Protein AF-A0A0C5GNR2-F1 (afdb_monomer_lite)

Sequence (72 aa):
KQMVGRKMVQAKSQSIPFKVNGANVMPIIFASSLILFPQTIIQWLSNGSQEWAGWAVITDFFNPFSQIWYHA

Secondary structure (DSSP, 8-state):
-EEETTEEE----------S---TTHHHHHHHHHHHHHHHHHHHHHTTS---HHHHHHHHHT-TT-GGGT--

Radius of gyration: 26.62 Å; chains: 1; bounding box: 51×32×70 Å

InterPro domains:
  IPR002208 SecY/SEC61-alpha family [PF00344] (7-69)
  IPR023201 SecY domain superfamily [G3DSA:1.10.3370.10] (1-72)
  IPR023201 SecY domain superfamily [SSF103491] (8-70)

Organism: NCBI:txid1617280

Foldseek 3Di:
DDDDPPDDDDPDPPDPDDDPCPPVCVVVVVVLCVLCVVLVVLVVVCVVDDDDVVSVVSNLRSPPPHCVVVPD

Structure (mmCIF, N/CA/C/O backbone):
data_AF-A0A0C5GNR2-F1
#
_entry.id   AF-A0A0C5GNR2-F1
#
loop_
_atom_site.group_PDB
_atom_site.id
_atom_site.type_symbol
_atom_site.label_atom_id
_atom_site.label_alt_id
_atom_site.label_comp_id
_atom_site.label_asym_id
_atom_site.label_entity_id
_atom_site.label_seq_id
_atom_site.pdbx_PDB_ins_code
_atom_site.Cartn_x
_atom_site.Cartn_y
_atom_site.Cartn_z
_atom_site.occupancy
_atom_site.B_iso_or_equiv
_atom_site.auth_seq_id
_atom_site.auth_comp_id
_atom_site.auth_asym_id
_atom_site.auth_atom_id
_atom_site.pdbx_PDB_model_num
ATOM 1 N N . LYS A 1 1 ? -32.779 -9.107 31.066 1.00 59.41 1 LYS A N 1
ATOM 2 C CA . LYS A 1 1 ? -32.923 -9.059 32.543 1.00 59.41 1 LYS A CA 1
ATOM 3 C C . LYS A 1 1 ? -32.516 -10.420 33.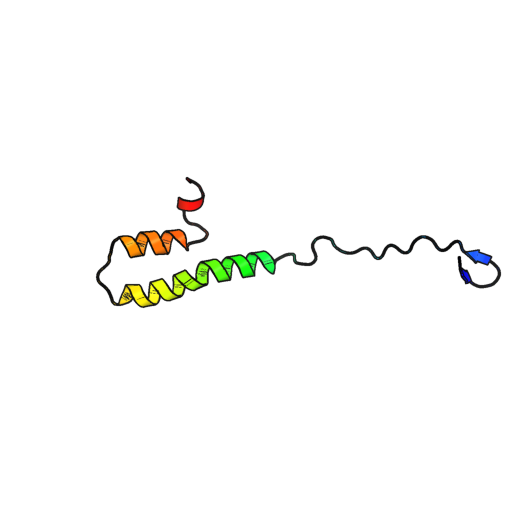084 1.00 59.41 1 LYS A C 1
ATOM 5 O O . LYS A 1 1 ? -33.156 -11.394 32.722 1.00 59.41 1 LYS A O 1
ATOM 10 N N . GLN A 1 2 ? -31.408 -10.504 33.812 1.00 67.81 2 GLN A N 1
ATOM 11 C CA . GLN A 1 2 ? -30.947 -11.749 34.432 1.00 67.81 2 GLN A CA 1
ATOM 12 C C . GLN A 1 2 ? -30.929 -11.522 35.945 1.00 67.81 2 GLN A C 1
ATOM 14 O O . GLN A 1 2 ? -30.572 -10.436 36.403 1.00 67.81 2 GLN A O 1
ATOM 19 N N . MET A 1 3 ? -31.381 -12.506 36.720 1.00 66.81 3 MET A N 1
ATOM 20 C CA . MET A 1 3 ? -31.275 -12.448 38.176 1.00 66.81 3 MET A CA 1
ATOM 21 C C . MET A 1 3 ? -29.906 -12.989 38.577 1.00 66.81 3 MET A C 1
ATOM 23 O O . MET A 1 3 ? -29.564 -14.111 38.217 1.00 66.81 3 MET A O 1
ATOM 27 N N . VAL A 1 4 ? -29.125 -12.185 39.298 1.00 71.69 4 VAL A N 1
ATOM 28 C CA . VAL A 1 4 ? -27.870 -12.628 39.916 1.00 71.69 4 VAL A CA 1
ATOM 29 C C . VAL A 1 4 ? -28.106 -12.615 41.423 1.00 71.69 4 VAL A C 1
ATOM 31 O O . VAL A 1 4 ? -28.244 -11.557 42.039 1.00 71.69 4 VAL A O 1
ATOM 34 N N . GLY A 1 5 ? -28.245 -13.802 42.015 1.00 80.75 5 GLY A N 1
ATOM 35 C CA . GLY A 1 5 ? -28.645 -13.958 43.415 1.00 80.75 5 GLY A CA 1
ATOM 36 C C . GLY A 1 5 ? -30.096 -13.521 43.673 1.00 80.75 5 GLY A C 1
ATOM 37 O O . GLY A 1 5 ? -30.996 -13.833 42.900 1.00 80.75 5 GLY A O 1
ATOM 38 N N . ARG A 1 6 ? -30.340 -12.796 44.775 1.00 84.94 6 ARG A N 1
ATOM 39 C CA . ARG A 1 6 ? -31.680 -12.332 45.204 1.00 84.94 6 ARG A CA 1
ATOM 40 C C . ARG A 1 6 ? -32.110 -10.981 44.613 1.00 84.94 6 ARG A C 1
ATOM 42 O O . ARG A 1 6 ? -33.157 -10.461 44.992 1.00 84.94 6 ARG A O 1
ATOM 49 N N . LYS A 1 7 ? -31.307 -10.378 43.730 1.00 71.31 7 LYS A N 1
ATOM 50 C CA . LYS A 1 7 ? -31.596 -9.068 43.129 1.00 71.31 7 LYS A CA 1
ATOM 51 C C . LYS A 1 7 ? -31.802 -9.193 41.621 1.00 71.31 7 LYS A C 1
ATOM 53 O O . LYS A 1 7 ? -31.031 -9.844 40.916 1.00 71.31 7 LYS A O 1
ATOM 58 N N . MET A 1 8 ? -32.849 -8.536 41.126 1.00 70.56 8 MET A N 1
ATOM 59 C CA . MET A 1 8 ? -33.125 -8.424 39.698 1.00 70.56 8 MET A CA 1
ATOM 60 C C . MET A 1 8 ? -32.182 -7.377 39.102 1.00 70.56 8 MET A C 1
ATOM 62 O O . MET A 1 8 ? -32.346 -6.183 39.335 1.00 70.56 8 MET A O 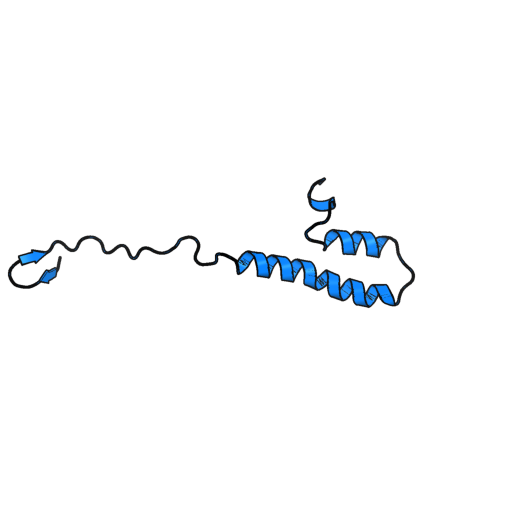1
ATOM 66 N N . VAL A 1 9 ? -31.169 -7.821 38.358 1.00 76.00 9 VAL A N 1
ATOM 67 C CA . VAL A 1 9 ? -30.230 -6.918 37.691 1.00 76.00 9 VAL A CA 1
ATOM 68 C C . VAL A 1 9 ? -30.781 -6.633 36.296 1.00 76.00 9 VAL A C 1
ATOM 70 O O . VAL A 1 9 ? -30.928 -7.526 35.449 1.00 76.00 9 VAL A O 1
ATOM 73 N N . GLN A 1 10 ? -31.146 -5.375 36.048 1.00 72.38 10 GLN A N 1
ATOM 74 C CA . GLN A 1 10 ? -31.435 -4.922 34.695 1.00 72.38 10 GLN A CA 1
ATOM 75 C C . GLN A 1 10 ? -30.154 -5.119 33.890 1.00 72.38 10 GLN A C 1
ATOM 77 O O . GLN A 1 10 ? -29.115 -4.551 34.215 1.00 72.38 10 GLN A O 1
ATOM 82 N N . ALA A 1 11 ? -30.215 -6.002 32.892 1.00 69.62 11 ALA A N 1
ATOM 83 C CA . ALA A 1 11 ? -29.076 -6.267 32.031 1.00 69.62 11 ALA A CA 1
ATOM 84 C C . ALA A 1 11 ? -28.775 -4.961 31.291 1.00 69.62 11 ALA A C 1
ATOM 86 O O . ALA A 1 11 ? -29.485 -4.607 30.350 1.00 69.62 11 ALA A O 1
ATOM 87 N N . LYS A 1 12 ? -27.790 -4.203 31.782 1.00 70.75 12 LYS A N 1
ATOM 88 C CA . LYS A 1 12 ? -27.234 -3.055 31.074 1.00 70.75 12 LYS A CA 1
ATOM 89 C C . LYS A 1 12 ? -26.804 -3.586 29.709 1.00 70.75 12 LYS A C 1
ATOM 91 O O . LYS A 1 12 ? -26.148 -4.625 29.658 1.00 70.75 12 LYS A O 1
ATOM 96 N N . SER A 1 13 ? -27.239 -2.933 28.633 1.00 72.75 13 SER A N 1
ATOM 97 C CA . SER A 1 13 ? -26.832 -3.267 27.264 1.00 72.75 13 SER A CA 1
ATOM 98 C C . SER A 1 13 ? -25.321 -3.523 27.237 1.00 72.75 13 SER A C 1
ATOM 100 O O . SER A 1 13 ? -24.541 -2.598 27.472 1.00 72.75 13 SER A O 1
ATOM 102 N N . GLN A 1 14 ? -24.911 -4.775 27.016 1.00 72.50 14 GLN A N 1
ATOM 103 C CA . GLN A 1 14 ? -23.504 -5.121 26.849 1.00 72.50 14 GLN A CA 1
ATOM 104 C C . GLN A 1 14 ? -23.104 -4.729 25.427 1.00 72.50 14 GLN A C 1
ATOM 106 O O . GLN A 1 14 ? -23.202 -5.518 24.494 1.00 72.50 14 GLN A O 1
ATOM 111 N N . SER A 1 15 ? -22.713 -3.466 25.261 1.00 82.00 15 SER A N 1
ATOM 112 C CA . SER A 1 15 ? -21.999 -3.018 24.070 1.00 82.00 15 SER A CA 1
ATOM 113 C C . SER A 1 15 ? -20.604 -3.618 24.135 1.00 82.00 15 SER A C 1
ATOM 115 O O . SER A 1 15 ? -19.830 -3.244 25.014 1.00 82.00 15 SER A O 1
ATOM 117 N N . ILE A 1 16 ? -20.277 -4.524 23.220 1.00 80.81 16 ILE A N 1
ATOM 118 C CA . ILE A 1 16 ? -18.896 -4.956 23.006 1.00 80.81 16 ILE A CA 1
ATOM 119 C C . ILE A 1 16 ? -18.211 -3.795 22.271 1.00 80.81 16 ILE A C 1
ATOM 121 O O . ILE A 1 16 ? -18.592 -3.508 21.134 1.00 80.81 16 ILE A O 1
ATOM 125 N N . PRO A 1 17 ? -17.278 -3.055 22.899 1.00 80.00 17 PRO A N 1
ATOM 126 C CA . PRO A 1 17 ? -16.655 -1.913 22.248 1.00 80.00 17 PRO A CA 1
ATOM 127 C C . PRO A 1 17 ? -15.700 -2.420 21.163 1.00 80.00 17 PRO A C 1
ATOM 129 O O . PRO A 1 17 ? -14.581 -2.843 21.446 1.00 80.00 17 PRO A O 1
ATOM 132 N N . PHE A 1 18 ? -16.148 -2.396 19.911 1.00 80.81 18 PHE A N 1
ATOM 133 C CA . PHE A 1 18 ? -15.296 -2.688 18.765 1.00 80.81 18 PHE A CA 1
ATOM 134 C C . PHE A 1 18 ? -14.493 -1.444 18.381 1.00 80.81 18 PHE A C 1
ATOM 136 O O . PHE A 1 18 ? -15.031 -0.340 18.273 1.00 80.81 18 PHE A O 1
ATOM 143 N N . LYS A 1 19 ? -13.189 -1.621 18.148 1.00 76.75 19 LYS A N 1
ATOM 144 C CA . LYS A 1 19 ? -12.365 -0.587 17.516 1.00 76.75 19 LYS A CA 1
ATOM 145 C C . LYS A 1 19 ? -12.790 -0.456 16.055 1.00 76.75 19 LYS A C 1
ATOM 147 O O . LYS A 1 19 ? -12.593 -1.380 15.275 1.00 76.75 19 LYS A O 1
ATOM 152 N N . VAL A 1 20 ? -13.329 0.710 15.698 1.00 77.00 20 VAL A N 1
ATOM 153 C CA . VAL A 1 20 ? -13.767 1.043 14.328 1.00 77.00 20 VAL A CA 1
ATOM 154 C C . VAL A 1 20 ? -12.606 0.969 13.326 1.00 77.00 20 VAL A C 1
ATOM 156 O O . VAL A 1 20 ? -12.802 0.594 12.177 1.00 77.00 20 VAL A O 1
ATOM 159 N N . ASN A 1 21 ? -11.378 1.251 13.775 1.00 76.81 21 ASN A N 1
ATOM 160 C CA . ASN A 1 21 ? -10.155 1.057 13.001 1.00 76.81 21 ASN A CA 1
ATOM 161 C C . ASN A 1 21 ? -9.285 -0.025 13.661 1.00 76.81 21 ASN A C 1
ATOM 163 O O . ASN A 1 21 ? -8.401 0.269 14.463 1.00 76.81 21 ASN A O 1
ATOM 167 N N . GLY A 1 22 ? -9.579 -1.294 13.372 1.00 80.56 22 GLY A N 1
ATOM 168 C CA . GLY A 1 22 ? -8.751 -2.426 13.808 1.00 80.56 22 GLY A CA 1
ATOM 169 C C . GLY A 1 22 ? -7.506 -2.646 12.943 1.00 80.56 22 GLY A C 1
ATOM 170 O O . GLY A 1 22 ? -6.629 -3.416 13.324 1.00 80.56 22 GLY A O 1
ATOM 171 N N . ALA A 1 23 ? -7.429 -1.981 11.786 1.00 77.94 23 ALA A N 1
ATOM 172 C CA . ALA A 1 23 ? -6.468 -2.305 10.740 1.00 77.94 23 ALA A CA 1
ATOM 173 C C . ALA A 1 23 ? -5.198 -1.444 10.767 1.00 77.94 23 ALA A C 1
ATOM 175 O O . ALA A 1 23 ? -4.218 -1.863 10.163 1.00 77.94 23 ALA A O 1
ATOM 176 N N . ASN A 1 24 ? -5.196 -0.312 11.483 1.00 73.12 24 ASN A N 1
ATOM 177 C CA . ASN A 1 24 ? -4.080 0.607 11.768 1.00 73.12 24 ASN A CA 1
ATOM 178 C C . ASN A 1 24 ? -3.089 0.868 10.610 1.00 73.12 24 ASN A C 1
ATOM 180 O O . ASN A 1 24 ? -3.062 1.971 10.081 1.00 73.12 24 ASN A O 1
ATOM 184 N N . VAL A 1 25 ? -2.263 -0.117 10.242 1.00 82.19 25 VAL A N 1
ATOM 185 C CA . VAL A 1 25 ? -1.133 0.003 9.305 1.00 82.19 25 VAL A CA 1
ATOM 186 C C . VAL A 1 25 ? -1.184 -1.015 8.151 1.00 82.19 25 VAL A C 1
ATOM 188 O O . VAL A 1 25 ? -0.610 -0.786 7.090 1.00 82.19 25 VAL A O 1
ATOM 191 N N . MET A 1 26 ? -1.906 -2.128 8.296 1.00 89.75 26 MET A N 1
ATOM 192 C CA . MET A 1 26 ? -1.933 -3.176 7.267 1.00 89.75 26 MET A CA 1
ATOM 193 C C . MET A 1 26 ? -2.496 -2.693 5.912 1.00 89.75 26 MET A C 1
ATOM 195 O O . MET A 1 26 ? -1.884 -3.002 4.891 1.00 89.75 26 MET A O 1
ATOM 199 N N . PRO A 1 27 ? -3.580 -1.889 5.853 1.00 88.25 27 PRO A N 1
ATOM 200 C CA . PRO A 1 27 ? -4.137 -1.450 4.574 1.00 88.25 27 PRO A CA 1
ATOM 201 C C . PRO A 1 27 ? -3.199 -0.531 3.788 1.00 88.25 27 PRO A C 1
ATOM 203 O O . PRO A 1 27 ? -3.096 -0.661 2.572 1.00 88.25 27 PRO A O 1
ATOM 206 N N . ILE A 1 28 ? -2.490 0.374 4.473 1.00 89.12 28 ILE A N 1
ATOM 207 C CA . ILE A 1 28 ? -1.600 1.327 3.801 1.00 89.12 28 ILE A CA 1
ATOM 208 C C . ILE A 1 28 ? -0.325 0.649 3.288 1.00 89.12 28 ILE A C 1
ATOM 210 O O . ILE A 1 28 ? 0.125 0.959 2.190 1.00 89.12 28 ILE A O 1
ATOM 214 N N . ILE A 1 29 ? 0.211 -0.330 4.028 1.00 90.81 29 ILE A N 1
ATOM 215 C CA . ILE A 1 29 ? 1.356 -1.131 3.569 1.00 90.81 29 ILE A CA 1
ATOM 216 C C . ILE A 1 29 ? 0.965 -2.010 2.376 1.00 90.81 29 ILE A C 1
ATOM 218 O O . ILE A 1 29 ? 1.741 -2.174 1.441 1.00 90.81 29 ILE A O 1
ATOM 222 N N . PHE A 1 30 ? -0.243 -2.574 2.387 1.00 91.31 30 PHE A N 1
ATOM 223 C CA . PHE A 1 30 ? -0.731 -3.364 1.260 1.00 91.31 30 PHE A CA 1
ATOM 224 C C . PHE A 1 30 ? -0.926 -2.508 0.001 1.00 91.31 30 PHE A C 1
ATOM 226 O O . PHE A 1 30 ? -0.560 -2.918 -1.097 1.00 91.31 30 PHE A O 1
ATOM 233 N N . ALA A 1 31 ? -1.449 -1.291 0.153 1.00 90.75 31 ALA A N 1
ATOM 234 C CA . ALA A 1 31 ? -1.574 -0.359 -0.961 1.00 90.75 31 ALA A CA 1
ATOM 235 C C . ALA A 1 31 ? -0.202 0.053 -1.523 1.00 90.75 31 ALA A C 1
ATOM 237 O O . ALA A 1 31 ? -0.020 0.071 -2.740 1.00 90.75 31 ALA A O 1
ATOM 238 N N . SER A 1 32 ? 0.782 0.333 -0.659 1.00 91.75 32 SER A N 1
ATOM 239 C CA . SER A 1 32 ? 2.122 0.715 -1.115 1.00 91.75 32 SER A CA 1
ATOM 240 C C . SER A 1 32 ? 2.859 -0.435 -1.805 1.00 91.75 32 SER A C 1
ATOM 242 O O . SER A 1 32 ? 3.535 -0.197 -2.804 1.00 91.75 32 SER A O 1
ATOM 244 N N . SER A 1 33 ? 2.693 -1.683 -1.356 1.00 93.25 33 SER A N 1
ATOM 245 C CA . SER A 1 33 ? 3.302 -2.839 -2.025 1.00 93.25 33 SER A CA 1
ATOM 246 C C . SER A 1 33 ? 2.676 -3.132 -3.392 1.00 93.25 33 SER A C 1
ATOM 248 O O . SER A 1 33 ? 3.405 -3.485 -4.317 1.00 93.25 33 SER A O 1
ATOM 250 N N . LEU A 1 34 ? 1.363 -2.928 -3.557 1.00 92.06 34 LEU A N 1
ATOM 251 C CA . LEU A 1 34 ? 0.684 -3.059 -4.851 1.00 92.06 34 LEU A CA 1
ATOM 252 C C . LEU A 1 34 ? 1.167 -2.030 -5.877 1.00 92.06 34 LEU A C 1
ATOM 254 O O . LEU A 1 34 ? 1.315 -2.371 -7.046 1.00 92.06 34 LEU A O 1
ATOM 258 N N . ILE A 1 35 ? 1.421 -0.792 -5.447 1.00 90.88 35 ILE A N 1
ATOM 259 C CA . ILE A 1 35 ? 1.929 0.283 -6.311 1.00 90.88 35 ILE A CA 1
ATOM 260 C C . ILE A 1 35 ? 3.394 0.030 -6.697 1.00 90.88 35 ILE A C 1
ATOM 262 O O . ILE A 1 35 ? 3.765 0.193 -7.856 1.00 90.88 35 ILE A O 1
ATOM 266 N N . LEU A 1 36 ? 4.217 -0.427 -5.747 1.00 90.81 36 LEU A N 1
ATOM 267 C CA . LEU A 1 36 ? 5.638 -0.700 -5.980 1.00 90.81 36 LEU A CA 1
ATOM 268 C C . LEU A 1 36 ? 5.890 -1.990 -6.776 1.00 90.81 36 LEU A C 1
ATOM 270 O O . LEU A 1 36 ? 6.926 -2.112 -7.424 1.00 90.81 36 LEU A O 1
ATOM 274 N N . PHE A 1 37 ? 4.976 -2.962 -6.751 1.00 91.94 37 PHE A N 1
ATOM 275 C CA . PHE A 1 37 ? 5.169 -4.255 -7.414 1.00 91.94 37 PHE A CA 1
ATOM 276 C C . PHE A 1 37 ? 5.362 -4.151 -8.942 1.00 91.94 37 PHE A C 1
ATOM 278 O O . PHE A 1 37 ? 6.321 -4.724 -9.453 1.00 91.94 37 PHE A O 1
ATOM 285 N N . PRO A 1 38 ? 4.548 -3.397 -9.702 1.00 89.31 38 PRO A N 1
ATOM 286 C CA . PRO A 1 38 ? 4.823 -3.149 -11.116 1.00 89.31 38 PRO A CA 1
ATOM 287 C C . PRO A 1 38 ? 6.153 -2.422 -11.345 1.00 89.31 38 PRO A C 1
ATOM 289 O O . PRO A 1 38 ? 6.870 -2.744 -12.292 1.00 89.31 38 PRO A O 1
ATOM 292 N N . GLN A 1 39 ? 6.511 -1.479 -10.464 1.00 89.00 39 GLN A N 1
ATOM 293 C CA . GLN A 1 39 ? 7.746 -0.700 -10.577 1.00 89.00 39 GLN A CA 1
ATOM 294 C C . GLN A 1 39 ? 8.991 -1.599 -10.577 1.00 89.00 39 GLN A C 1
ATOM 296 O O . GLN A 1 39 ? 9.904 -1.374 -11.369 1.00 89.00 39 GLN A O 1
ATOM 301 N N . THR A 1 40 ? 9.033 -2.634 -9.733 1.00 88.62 40 THR A N 1
ATOM 302 C CA . THR A 1 40 ? 10.185 -3.551 -9.672 1.00 88.62 40 THR A CA 1
ATOM 303 C C . THR A 1 40 ? 10.330 -4.383 -10.946 1.00 88.62 40 THR A C 1
ATOM 305 O O . THR A 1 40 ? 11.444 -4.572 -11.431 1.00 88.62 40 THR A O 1
ATOM 308 N N . ILE A 1 41 ? 9.215 -4.816 -11.543 1.00 89.31 41 ILE A N 1
ATOM 309 C CA . ILE A 1 41 ? 9.206 -5.548 -12.819 1.00 89.31 41 ILE A CA 1
ATOM 310 C C . ILE A 1 41 ? 9.714 -4.651 -13.950 1.00 89.31 41 ILE A C 1
ATOM 312 O O . ILE A 1 41 ? 10.550 -5.068 -14.753 1.00 89.31 41 ILE A O 1
ATOM 316 N N . ILE A 1 42 ? 9.232 -3.409 -13.998 1.00 86.38 42 ILE A N 1
ATOM 317 C CA . ILE A 1 42 ? 9.640 -2.422 -15.000 1.00 86.38 42 ILE A CA 1
ATOM 318 C C . ILE A 1 42 ? 11.141 -2.149 -14.908 1.00 86.38 42 ILE A C 1
ATOM 320 O O . ILE A 1 42 ? 11.815 -2.165 -15.932 1.00 86.38 42 ILE A O 1
ATOM 324 N N . GLN A 1 43 ? 11.676 -1.970 -13.698 1.00 83.44 43 GLN A N 1
ATOM 325 C CA . GLN A 1 43 ? 13.110 -1.761 -13.482 1.00 83.44 43 GLN A CA 1
ATOM 326 C C . GLN A 1 43 ? 13.956 -2.937 -13.989 1.00 83.44 43 GLN A C 1
ATOM 328 O O . GLN A 1 43 ? 15.051 -2.739 -14.511 1.00 83.44 43 GLN A O 1
ATOM 333 N N . TRP A 1 44 ? 13.474 -4.174 -13.862 1.00 85.81 44 TRP A N 1
ATOM 334 C CA . TRP A 1 44 ? 14.183 -5.337 -14.402 1.00 85.81 44 TRP A CA 1
ATOM 335 C C . TRP A 1 44 ? 14.156 -5.372 -15.929 1.00 85.81 44 TRP A C 1
ATOM 337 O O . TRP A 1 44 ? 15.164 -5.708 -16.547 1.00 85.81 44 TRP A O 1
ATOM 347 N N . LEU A 1 45 ? 13.032 -4.990 -16.534 1.00 83.75 45 LEU A N 1
ATOM 348 C CA . LEU A 1 45 ? 12.859 -4.989 -17.983 1.00 83.75 45 LEU A CA 1
ATOM 349 C C . LEU A 1 45 ? 13.585 -3.815 -18.665 1.00 83.75 45 LEU A C 1
ATOM 351 O O . LEU A 1 45 ? 14.129 -3.985 -19.754 1.00 83.75 45 LEU A O 1
ATOM 355 N N . SER A 1 46 ? 13.660 -2.652 -18.010 1.00 75.50 46 SER A N 1
ATOM 356 C CA . SER A 1 46 ? 14.304 -1.447 -18.545 1.00 75.50 46 SER A CA 1
ATOM 357 C C . SER A 1 46 ? 15.831 -1.538 -18.584 1.00 75.50 46 SER A C 1
ATOM 359 O O . SER A 1 46 ? 16.446 -0.905 -19.433 1.00 75.50 46 SER A O 1
ATOM 361 N N . ASN A 1 47 ? 16.459 -2.346 -17.720 1.00 71.31 47 ASN A N 1
ATOM 362 C CA . ASN A 1 47 ? 17.920 -2.521 -17.684 1.00 71.31 47 ASN A CA 1
ATOM 363 C C . ASN A 1 47 ? 18.510 -3.162 -18.961 1.00 71.31 47 ASN A C 1
ATOM 365 O O . ASN A 1 47 ? 19.720 -3.103 -19.165 1.00 71.31 47 ASN A O 1
ATOM 369 N N . GLY A 1 48 ? 17.686 -3.794 -19.807 1.00 66.19 48 GLY A N 1
ATOM 370 C CA . GLY A 1 48 ? 18.129 -4.472 -21.034 1.00 66.19 48 GLY A CA 1
ATOM 371 C C . GLY A 1 48 ? 17.815 -3.736 -22.341 1.00 66.19 48 GLY A C 1
ATOM 372 O O . GLY A 1 48 ? 18.279 -4.162 -23.397 1.00 66.19 48 GLY A O 1
ATOM 373 N N . SER A 1 49 ? 17.030 -2.658 -22.303 1.00 59.22 49 SER A N 1
ATOM 374 C CA . SER A 1 49 ? 16.536 -1.955 -23.494 1.00 59.22 49 SER A CA 1
ATOM 375 C C . SER A 1 49 ? 16.973 -0.495 -23.480 1.00 59.22 49 SER A C 1
ATOM 377 O O . SER A 1 49 ? 16.817 0.162 -22.456 1.00 59.22 49 SER A O 1
ATOM 379 N N . GLN A 1 50 ? 17.468 0.008 -24.618 1.00 58.78 50 GLN A N 1
ATOM 380 C CA . GLN A 1 50 ? 17.715 1.435 -24.862 1.00 58.78 50 GLN A CA 1
ATOM 381 C C . GLN A 1 50 ? 16.616 2.294 -24.221 1.00 58.78 50 GLN A C 1
ATOM 383 O O . GLN A 1 50 ? 15.434 1.989 -24.391 1.00 58.78 50 GLN A O 1
ATOM 388 N N . GLU A 1 51 ? 17.023 3.326 -23.477 1.00 67.31 51 GLU A N 1
ATOM 389 C CA . GLU A 1 51 ? 16.186 4.201 -22.647 1.00 67.31 51 GLU A CA 1
ATOM 390 C C . GLU A 1 51 ? 15.085 4.885 -23.475 1.00 67.31 51 GLU A C 1
ATOM 392 O O . GLU A 1 51 ? 15.187 6.035 -23.899 1.00 67.31 51 GLU A O 1
ATOM 397 N N . TRP A 1 52 ? 13.999 4.163 -23.742 1.00 74.69 52 TRP A N 1
ATOM 398 C CA . TRP A 1 52 ? 12.779 4.753 -24.260 1.00 74.69 52 TRP A CA 1
ATOM 399 C C . TRP A 1 52 ? 12.243 5.703 -23.191 1.00 74.69 52 TRP A C 1
ATOM 401 O O . TRP A 1 52 ? 11.979 5.286 -22.065 1.00 74.69 52 TRP A O 1
ATOM 411 N N . ALA A 1 53 ? 12.045 6.971 -23.553 1.00 76.19 53 ALA A N 1
ATOM 412 C CA . ALA A 1 53 ? 11.552 8.005 -22.641 1.00 76.19 53 ALA A CA 1
ATOM 413 C C . ALA A 1 53 ? 10.219 7.634 -21.954 1.00 76.19 53 ALA A C 1
ATOM 415 O O . ALA A 1 53 ? 9.917 8.143 -20.877 1.00 76.19 53 ALA A O 1
ATOM 416 N N . GLY A 1 54 ? 9.439 6.711 -22.534 1.00 79.12 54 GLY A N 1
ATOM 417 C CA . GLY A 1 54 ? 8.232 6.179 -21.903 1.00 79.12 54 GLY A CA 1
ATOM 418 C C . GLY A 1 54 ? 8.496 5.328 -20.659 1.00 79.12 54 GLY A C 1
ATOM 419 O O . GLY A 1 54 ? 7.666 5.342 -19.756 1.00 79.12 54 GLY A O 1
ATOM 420 N N . TRP A 1 55 ? 9.652 4.662 -20.539 1.00 80.12 55 TRP A N 1
ATOM 421 C CA . TRP A 1 55 ? 10.003 3.922 -19.321 1.00 80.12 55 TRP A CA 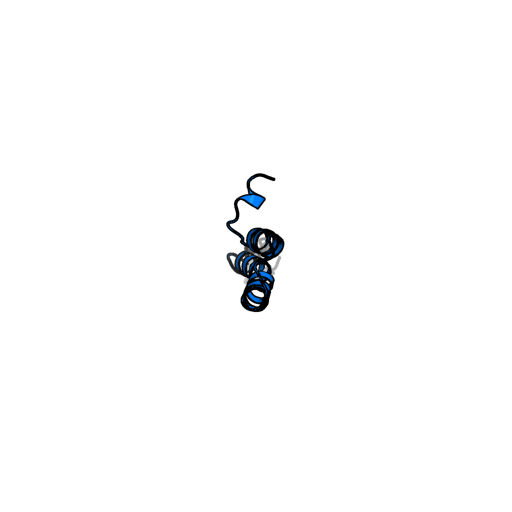1
ATOM 422 C C . TRP A 1 55 ? 10.105 4.846 -18.109 1.00 80.12 55 TRP A C 1
ATOM 424 O O . TRP A 1 55 ? 9.573 4.495 -17.063 1.00 80.12 55 TRP A O 1
ATOM 434 N N . ALA A 1 56 ? 10.694 6.037 -18.270 1.00 79.75 56 ALA A N 1
ATOM 435 C CA . ALA A 1 56 ? 10.812 7.029 -17.199 1.00 79.75 56 ALA A CA 1
ATOM 436 C C . ALA A 1 56 ? 9.435 7.509 -16.706 1.00 79.75 56 ALA A C 1
ATOM 438 O O . ALA A 1 56 ? 9.160 7.507 -15.508 1.00 79.75 56 ALA A O 1
ATOM 439 N N . VAL A 1 57 ? 8.523 7.817 -17.636 1.00 82.62 57 VAL A N 1
ATOM 440 C CA . VAL A 1 57 ? 7.149 8.236 -17.306 1.00 82.62 57 VAL A CA 1
ATOM 441 C C . VAL A 1 57 ? 6.397 7.133 -16.560 1.00 82.62 57 VAL A C 1
ATOM 443 O O . VAL A 1 57 ? 5.698 7.398 -15.582 1.00 82.62 57 VAL A O 1
ATOM 446 N N . ILE A 1 58 ? 6.551 5.882 -16.998 1.00 83.25 58 ILE A N 1
ATOM 447 C CA . ILE A 1 58 ? 5.892 4.734 -16.372 1.00 83.25 58 ILE A CA 1
ATOM 448 C C . ILE A 1 58 ? 6.476 4.478 -14.973 1.00 83.25 58 ILE A C 1
ATOM 450 O O . ILE A 1 58 ? 5.714 4.253 -14.033 1.00 83.25 58 ILE A O 1
ATOM 454 N N . THR A 1 59 ? 7.798 4.545 -14.789 1.00 82.88 59 THR A N 1
ATOM 455 C CA . THR A 1 59 ? 8.413 4.385 -13.460 1.00 82.88 59 THR A CA 1
ATOM 456 C C . THR A 1 59 ? 8.036 5.503 -12.498 1.00 82.88 59 THR A 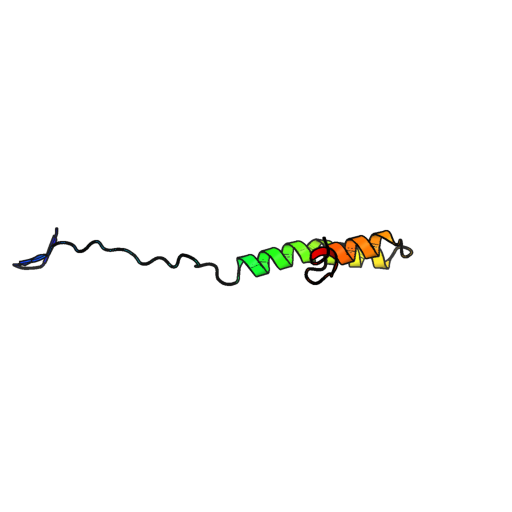C 1
ATOM 458 O O . THR A 1 59 ? 7.830 5.233 -11.317 1.00 82.88 59 THR A O 1
ATOM 461 N N . ASP A 1 60 ? 7.893 6.733 -12.992 1.00 83.94 60 ASP A N 1
ATOM 462 C CA . ASP A 1 60 ? 7.487 7.873 -12.173 1.00 83.94 60 ASP A CA 1
ATOM 463 C C . ASP A 1 60 ? 6.013 7.782 -11.768 1.00 83.94 60 ASP A C 1
ATOM 465 O O . ASP A 1 60 ? 5.656 8.156 -10.653 1.00 83.94 60 ASP A O 1
ATOM 469 N N . PHE A 1 61 ? 5.148 7.217 -12.611 1.00 85.75 61 PHE A N 1
ATOM 470 C CA . PHE A 1 61 ? 3.755 6.958 -12.247 1.00 85.75 61 PHE A CA 1
ATOM 471 C C . PHE A 1 61 ? 3.638 5.960 -11.083 1.00 85.75 61 PHE A C 1
ATOM 473 O O . PHE A 1 61 ? 2.910 6.212 -10.127 1.00 85.75 61 PHE A O 1
ATOM 480 N N . PHE A 1 62 ? 4.390 4.855 -11.108 1.00 87.12 62 PHE A N 1
ATOM 481 C CA . PHE A 1 62 ? 4.360 3.849 -10.034 1.00 87.12 62 PHE A CA 1
ATOM 482 C C . PHE A 1 62 ? 5.168 4.227 -8.786 1.00 87.12 62 PHE A C 1
ATOM 484 O O . PHE A 1 62 ? 5.149 3.489 -7.804 1.00 87.12 62 PHE A O 1
ATOM 491 N N . ASN A 1 63 ? 5.840 5.377 -8.776 1.00 86.94 63 ASN A N 1
ATOM 492 C CA . ASN A 1 63 ? 6.524 5.863 -7.589 1.00 86.94 63 ASN A CA 1
ATOM 493 C C . ASN A 1 63 ? 5.516 6.578 -6.661 1.00 86.94 63 ASN A C 1
ATOM 495 O O . ASN A 1 63 ? 4.987 7.630 -7.029 1.00 86.94 63 ASN A O 1
ATOM 499 N N . PRO A 1 64 ? 5.265 6.063 -5.439 1.00 81.19 64 PRO A N 1
ATOM 500 C CA . PRO A 1 64 ? 4.273 6.627 -4.519 1.00 81.19 64 PRO A C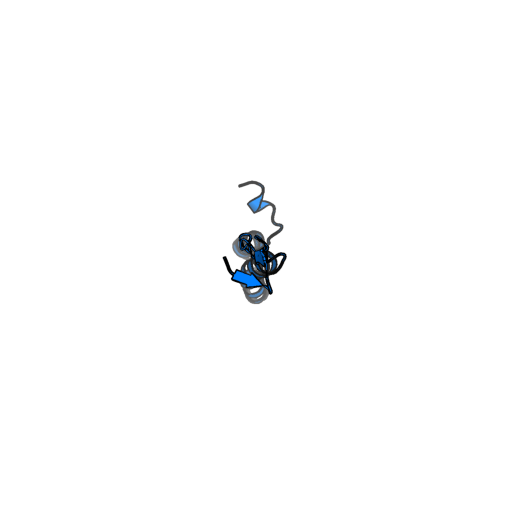A 1
ATOM 501 C C . PRO A 1 64 ? 4.637 8.023 -3.986 1.00 81.19 64 PRO A C 1
ATOM 503 O O . PRO A 1 64 ? 3.820 8.650 -3.318 1.00 81.19 64 PRO A O 1
ATOM 506 N N . PHE A 1 65 ? 5.849 8.509 -4.267 1.00 81.81 65 PHE A N 1
ATOM 507 C CA . PHE A 1 65 ? 6.332 9.840 -3.902 1.00 81.81 65 PHE A CA 1
ATOM 508 C C . PHE A 1 65 ? 6.516 10.760 -5.118 1.00 81.81 65 PHE A C 1
ATOM 510 O O . PHE A 1 65 ? 7.128 11.822 -4.987 1.00 81.81 65 PHE A O 1
ATOM 517 N N . SER A 1 66 ? 6.046 10.371 -6.309 1.00 83.44 66 SER A N 1
ATOM 518 C CA . SER A 1 66 ? 6.242 11.197 -7.498 1.00 83.44 66 SER A CA 1
ATOM 519 C C . SER A 1 66 ? 5.380 12.455 -7.486 1.00 83.44 66 SER A C 1
ATOM 521 O O . SER A 1 66 ? 4.245 12.479 -7.012 1.00 83.44 66 SER A O 1
ATOM 523 N N . GLN A 1 67 ? 5.936 13.524 -8.055 1.00 79.94 67 GLN A N 1
ATOM 524 C CA . GLN A 1 67 ? 5.273 14.824 -8.169 1.00 79.94 67 GLN A CA 1
ATOM 525 C C . GLN A 1 67 ? 4.049 14.792 -9.096 1.00 79.94 67 GLN A C 1
ATOM 527 O O . GLN A 1 67 ? 3.163 15.631 -8.970 1.00 79.94 67 GLN A O 1
ATOM 532 N N . ILE A 1 68 ? 3.950 13.787 -9.968 1.00 79.81 68 ILE A N 1
ATOM 533 C CA . ILE A 1 68 ? 2.840 13.610 -10.913 1.00 79.81 68 ILE A CA 1
ATOM 534 C C . ILE A 1 68 ? 1.499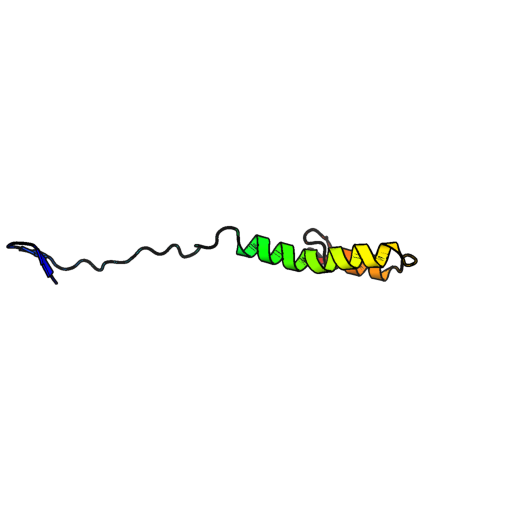 13.487 -10.174 1.00 79.81 68 ILE A C 1
ATOM 536 O O . ILE A 1 68 ? 0.495 14.013 -10.640 1.00 79.81 68 ILE A O 1
ATOM 540 N N . TRP A 1 69 ? 1.486 12.873 -8.989 1.00 79.69 69 TRP A N 1
ATOM 541 C CA . TRP A 1 69 ? 0.277 12.722 -8.175 1.00 79.69 69 TRP A CA 1
ATOM 542 C C . TRP A 1 69 ? -0.150 14.002 -7.448 1.00 79.69 69 TRP A C 1
ATOM 544 O O . TRP A 1 69 ? -1.312 14.133 -7.076 1.00 79.69 69 TRP A O 1
ATOM 554 N N . TYR A 1 70 ? 0.777 14.939 -7.229 1.00 83.00 70 TYR A N 1
ATOM 555 C CA . TYR A 1 70 ? 0.521 16.182 -6.491 1.00 83.00 70 TYR A CA 1
ATOM 556 C C . TYR A 1 70 ? 0.144 17.360 -7.398 1.00 83.00 70 TYR A C 1
ATOM 558 O O . TYR A 1 70 ? -0.395 18.351 -6.914 1.00 83.00 70 TYR A O 1
ATOM 566 N N . HIS A 1 71 ? 0.437 17.259 -8.695 1.00 68.31 71 HIS A N 1
ATOM 567 C CA . HIS A 1 71 ? 0.232 18.318 -9.686 1.00 68.31 71 HIS A CA 1
ATOM 568 C C . HIS A 1 71 ? -0.824 17.966 -10.755 1.00 68.31 71 HIS A C 1
ATOM 570 O O . HIS A 1 71 ? -0.899 18.660 -11.770 1.00 68.31 71 HIS A O 1
ATOM 576 N N . ALA A 1 72 ? -1.607 16.901 -10.540 1.00 57.84 72 ALA A N 1
ATOM 577 C CA . ALA A 1 72 ? -2.697 16.466 -11.420 1.00 57.84 72 ALA A CA 1
ATOM 578 C C . ALA A 1 72 ? -4.034 17.159 -11.113 1.00 57.84 72 ALA A C 1
ATOM 580 O O . ALA A 1 72 ? -4.298 17.452 -9.924 1.00 57.84 72 ALA A O 1
#

pLDDT: mean 79.68, std 8.77, range [57.84, 93.25]